Protein AF-A0A2W6ZYT1-F1 (afdb_monomer)

Secondary structure (DSSP, 8-state):
-HHHHHHTTT--HHHHHHHHHHHHHHH---TTTTSHHHHHHHHHHHHHHHHHHH--TT---EEEEEEEEEEEE--BPPSSPPPPEEEEEEE-TTS-B-SPPEEEE--S-HHHHHHHHHHHTT--PPP-SS-EEEEEEEEEEEE--SS--B-S-TT-

Structure (mmCIF, N/CA/C/O backbone):
data_AF-A0A2W6ZYT1-F1
#
_entry.id   AF-A0A2W6ZYT1-F1
#
loop_
_atom_site.group_PDB
_atom_site.id
_atom_site.type_symbol
_atom_site.label_atom_id
_atom_site.label_alt_id
_atom_site.label_comp_id
_atom_site.label_asym_id
_atom_site.label_entity_id
_atom_site.label_seq_id
_atom_site.pdbx_PDB_ins_code
_atom_site.Cartn_x
_atom_site.Cartn_y
_atom_site.Cartn_z
_atom_site.occupancy
_atom_site.B_iso_or_equiv
_atom_site.auth_seq_id
_atom_site.auth_comp_id
_atom_site.auth_asym_id
_atom_site.auth_atom_id
_atom_site.pdbx_PDB_model_num
ATOM 1 N N . GLN A 1 1 ? 18.618 -6.394 -23.104 1.00 55.72 1 GLN A N 1
ATOM 2 C CA . GLN A 1 1 ? 18.209 -7.722 -23.632 1.00 55.72 1 GLN A CA 1
ATOM 3 C C . GLN A 1 1 ? 16.759 -7.769 -24.145 1.00 55.72 1 GLN A C 1
ATOM 5 O O . GLN A 1 1 ? 16.512 -8.525 -25.078 1.00 55.72 1 GLN A O 1
ATOM 10 N N . LEU A 1 2 ? 15.813 -6.951 -23.648 1.00 53.75 2 LEU A N 1
ATOM 11 C CA . LEU A 1 2 ? 14.445 -6.881 -24.203 1.00 53.75 2 LEU A CA 1
ATOM 12 C C . LEU A 1 2 ? 14.402 -6.287 -25.627 1.00 53.75 2 LEU A C 1
ATOM 14 O O . LEU A 1 2 ? 13.806 -6.873 -26.525 1.00 53.75 2 LEU A O 1
ATOM 18 N N . LEU A 1 3 ? 15.104 -5.170 -25.856 1.00 53.19 3 LEU A N 1
ATOM 19 C CA . LEU A 1 3 ? 15.175 -4.510 -27.170 1.00 53.19 3 LEU A CA 1
ATOM 20 C C . LEU A 1 3 ? 15.801 -5.404 -28.255 1.00 53.19 3 LEU A C 1
ATOM 22 O O . LEU A 1 3 ? 15.329 -5.415 -29.385 1.00 53.19 3 LEU A O 1
ATOM 26 N N . ALA A 1 4 ? 16.800 -6.220 -27.899 1.00 55.16 4 ALA A N 1
ATOM 27 C CA . ALA A 1 4 ? 17.406 -7.193 -28.812 1.00 55.16 4 ALA A CA 1
ATOM 28 C C . ALA A 1 4 ? 16.440 -8.337 -29.181 1.00 55.16 4 ALA A C 1
ATOM 30 O O . ALA A 1 4 ? 16.398 -8.761 -30.332 1.00 55.16 4 ALA A O 1
ATOM 31 N N . TYR A 1 5 ? 15.625 -8.804 -28.227 1.00 54.78 5 TYR A N 1
ATOM 32 C CA . TYR A 1 5 ? 14.569 -9.785 -28.494 1.00 54.78 5 TYR A CA 1
ATOM 33 C C . TYR A 1 5 ? 13.474 -9.202 -29.398 1.00 54.78 5 TYR A C 1
ATOM 35 O O . TYR A 1 5 ? 13.017 -9.868 -30.316 1.00 54.78 5 TYR A O 1
ATOM 43 N N . VAL A 1 6 ? 13.098 -7.939 -29.188 1.00 57.75 6 VAL A N 1
ATOM 44 C CA . VAL A 1 6 ? 12.089 -7.236 -29.993 1.00 57.75 6 VAL A CA 1
ATOM 45 C C . VAL A 1 6 ? 12.579 -6.937 -31.418 1.00 57.75 6 VAL A C 1
ATOM 47 O O . VAL A 1 6 ? 11.802 -7.071 -32.365 1.00 57.75 6 VAL A O 1
ATOM 50 N N . ALA A 1 7 ? 13.865 -6.611 -31.593 1.00 55.31 7 ALA A N 1
ATOM 51 C CA . ALA A 1 7 ? 14.482 -6.401 -32.905 1.00 55.31 7 ALA A CA 1
ATOM 52 C C . ALA A 1 7 ? 14.404 -7.651 -33.803 1.00 55.31 7 ALA A C 1
ATOM 54 O O . ALA A 1 7 ? 14.227 -7.530 -35.012 1.00 55.31 7 ALA A O 1
ATOM 55 N N . ALA A 1 8 ? 14.443 -8.853 -33.217 1.00 57.25 8 ALA A N 1
ATOM 56 C CA . ALA A 1 8 ? 14.300 -10.109 -33.954 1.00 57.25 8 ALA A CA 1
ATOM 57 C C . ALA A 1 8 ? 12.875 -10.360 -34.498 1.00 57.25 8 ALA A C 1
ATOM 59 O O . ALA A 1 8 ? 12.691 -11.231 -35.344 1.00 57.25 8 ALA A O 1
ATOM 60 N N . ILE A 1 9 ? 11.865 -9.606 -34.040 1.00 63.28 9 ILE A N 1
ATOM 61 C CA . ILE A 1 9 ? 10.442 -9.809 -34.383 1.00 63.28 9 ILE A CA 1
ATOM 62 C C . ILE A 1 9 ? 9.975 -8.812 -35.468 1.00 63.28 9 ILE A C 1
ATOM 64 O O . ILE A 1 9 ? 8.811 -8.829 -35.860 1.00 63.28 9 ILE A O 1
ATOM 68 N N . ASN A 1 10 ? 10.858 -7.946 -35.995 1.00 68.00 10 ASN A N 1
ATOM 69 C CA . ASN A 1 10 ? 10.509 -6.927 -37.004 1.00 68.00 10 ASN A CA 1
ATOM 70 C C . ASN A 1 10 ? 9.274 -6.084 -36.605 1.00 68.00 10 ASN A C 1
ATOM 72 O O . ASN A 1 10 ? 8.419 -5.734 -37.424 1.00 68.00 10 ASN A O 1
ATOM 76 N N . LEU A 1 11 ? 9.143 -5.773 -35.313 1.00 71.00 11 LEU A N 1
ATOM 77 C CA . LEU A 1 11 ? 8.049 -4.943 -34.822 1.00 71.00 11 LEU A CA 1
ATOM 78 C C . LEU A 1 11 ? 8.284 -3.475 -35.218 1.00 71.00 11 LEU A C 1
ATOM 80 O O . LEU A 1 11 ? 9.402 -2.983 -35.080 1.00 71.00 11 LEU A O 1
ATOM 84 N N . PRO A 1 12 ? 7.246 -2.739 -35.668 1.00 81.81 12 PRO A N 1
ATOM 85 C CA . PRO A 1 12 ? 7.372 -1.306 -35.920 1.00 81.81 12 PRO A CA 1
ATOM 86 C C . PRO A 1 12 ? 7.852 -0.573 -34.665 1.00 81.81 12 PRO A C 1
ATOM 88 O O . PRO A 1 12 ? 7.290 -0.802 -33.592 1.00 81.81 12 PRO A O 1
ATOM 91 N N . GLN A 1 13 ? 8.810 0.347 -34.804 1.00 76.81 13 GLN A N 1
ATOM 92 C CA . GLN A 1 13 ? 9.428 1.061 -33.676 1.00 76.81 13 GLN A CA 1
ATOM 93 C C . GLN A 1 13 ? 8.389 1.699 -32.735 1.00 76.81 13 GLN A C 1
ATOM 95 O O . GLN A 1 13 ? 8.417 1.470 -31.534 1.00 76.81 13 GLN A O 1
ATOM 100 N N . ALA A 1 14 ? 7.349 2.334 -33.283 1.00 80.12 14 ALA A N 1
ATOM 101 C CA . ALA A 1 14 ? 6.260 2.926 -32.497 1.00 80.12 14 ALA A CA 1
ATOM 102 C C . ALA A 1 14 ? 5.448 1.923 -31.640 1.00 80.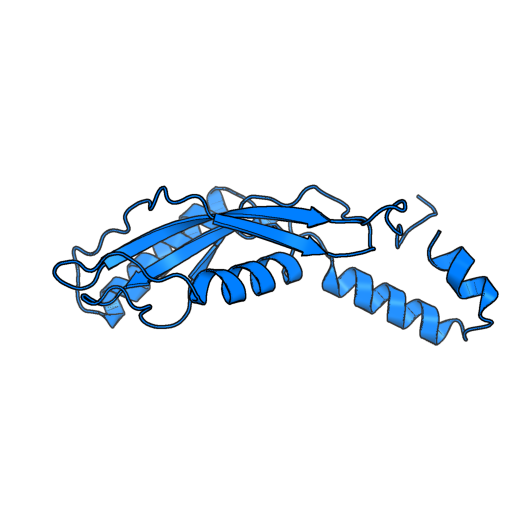12 14 ALA A C 1
ATOM 104 O O . ALA A 1 14 ? 4.703 2.318 -30.741 1.00 80.12 14 ALA A O 1
ATOM 105 N N . ARG A 1 15 ? 5.499 0.615 -31.933 1.00 79.62 15 ARG A N 1
ATOM 106 C CA . ARG A 1 15 ? 4.934 -0.426 -31.053 1.00 79.62 15 ARG A CA 1
ATOM 107 C C . ARG A 1 15 ? 5.907 -0.815 -29.947 1.00 79.62 15 ARG A C 1
ATOM 109 O O . ARG A 1 15 ? 5.454 -1.094 -28.842 1.00 79.62 15 ARG A O 1
ATOM 116 N N . VAL A 1 16 ? 7.203 -0.809 -30.240 1.00 77.12 16 VAL A N 1
ATOM 117 C CA . VAL A 1 16 ? 8.266 -1.048 -29.260 1.00 77.12 16 VAL A CA 1
ATOM 118 C C . VAL A 1 16 ? 8.273 0.057 -28.211 1.00 77.12 16 VAL A C 1
ATOM 120 O O . VAL A 1 16 ? 8.217 -0.242 -27.022 1.00 77.12 16 VAL A O 1
ATOM 123 N N . ASP A 1 17 ? 8.223 1.315 -28.646 1.00 77.12 17 ASP A N 1
ATOM 124 C CA . ASP A 1 17 ? 8.265 2.478 -27.756 1.00 77.12 17 ASP A CA 1
ATOM 125 C C . ASP A 1 17 ? 7.053 2.506 -26.815 1.00 77.12 17 ASP A C 1
ATOM 127 O O . ASP A 1 17 ? 7.206 2.638 -25.604 1.00 77.12 17 ASP A O 1
ATOM 131 N N . ARG A 1 18 ? 5.845 2.254 -27.342 1.00 80.81 18 ARG A N 1
ATOM 132 C CA . ARG A 1 18 ? 4.626 2.144 -26.518 1.00 80.81 18 ARG A CA 1
ATOM 133 C C . ARG A 1 18 ? 4.690 0.998 -25.510 1.00 80.81 18 ARG A C 1
ATOM 135 O O . ARG A 1 18 ? 4.171 1.122 -24.402 1.00 80.81 18 ARG A O 1
ATOM 142 N N . ALA A 1 19 ? 5.293 -0.131 -25.882 1.00 78.44 19 ALA A N 1
ATOM 143 C CA . ALA A 1 19 ? 5.476 -1.245 -24.959 1.00 78.44 19 ALA A CA 1
ATOM 144 C C . ALA A 1 19 ? 6.474 -0.886 -23.847 1.00 78.44 19 ALA A C 1
ATOM 146 O O . ALA A 1 19 ? 6.210 -1.181 -22.683 1.00 78.44 19 ALA A O 1
ATOM 147 N N . ALA A 1 20 ? 7.578 -0.215 -24.186 1.00 76.31 20 ALA A N 1
ATOM 14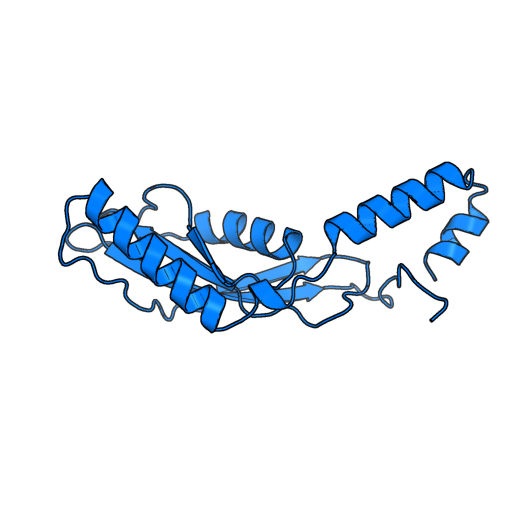8 C CA . ALA A 1 20 ? 8.560 0.261 -23.217 1.00 76.31 20 ALA A CA 1
ATOM 149 C C . ALA A 1 20 ? 7.950 1.283 -22.244 1.00 76.31 20 ALA A C 1
ATOM 151 O O . ALA A 1 20 ? 8.068 1.109 -21.034 1.00 76.31 20 ALA A O 1
ATOM 152 N N . GLU A 1 21 ? 7.211 2.272 -22.751 1.00 79.31 21 GLU A N 1
ATOM 153 C CA . GLU A 1 21 ? 6.492 3.259 -21.937 1.00 79.31 21 GLU A CA 1
ATOM 154 C C . GLU A 1 21 ? 5.474 2.584 -21.006 1.00 79.31 21 GLU A C 1
ATOM 156 O O . GLU A 1 21 ? 5.425 2.863 -19.809 1.00 79.31 21 GLU A O 1
ATOM 161 N N . SER A 1 22 ? 4.694 1.625 -21.517 1.00 82.25 22 SER A N 1
ATOM 162 C CA . SER A 1 22 ? 3.748 0.874 -20.687 1.00 82.25 22 SER A CA 1
ATOM 163 C C . SER A 1 22 ? 4.442 0.074 -19.583 1.00 82.25 22 SER A C 1
ATOM 165 O O . SER A 1 22 ? 3.866 -0.081 -18.504 1.00 82.25 22 SER A O 1
ATOM 167 N N . ILE A 1 23 ? 5.636 -0.464 -19.839 1.00 82.69 23 ILE A N 1
ATOM 168 C CA . ILE A 1 23 ? 6.432 -1.183 -18.840 1.00 82.69 23 ILE A CA 1
ATOM 169 C C . ILE A 1 23 ? 6.966 -0.202 -17.795 1.00 82.69 23 ILE A C 1
ATOM 171 O O . ILE A 1 23 ? 6.798 -0.454 -16.604 1.00 82.69 23 ILE A O 1
ATOM 175 N N . GLN A 1 24 ? 7.530 0.930 -18.217 1.00 79.38 24 GLN A N 1
ATOM 176 C CA . GLN A 1 24 ? 8.042 1.967 -17.318 1.00 79.38 24 GLN A CA 1
ATOM 177 C C . GLN A 1 24 ? 6.936 2.533 -16.422 1.00 79.38 24 GLN A C 1
ATOM 179 O O . GLN A 1 24 ? 7.101 2.588 -15.210 1.00 79.38 24 GLN A O 1
ATOM 184 N N . ASN A 1 25 ? 5.764 2.842 -16.976 1.00 82.31 25 ASN A N 1
ATOM 185 C CA . ASN A 1 25 ? 4.620 3.312 -16.192 1.00 82.31 25 ASN A CA 1
ATOM 186 C C . ASN A 1 25 ? 4.117 2.256 -15.197 1.00 82.31 25 ASN A C 1
ATOM 188 O O . ASN A 1 25 ? 3.602 2.585 -14.130 1.00 82.31 25 ASN A O 1
ATOM 192 N N . ARG A 1 26 ? 4.255 0.970 -15.535 1.00 85.50 26 ARG A N 1
ATOM 193 C CA . ARG A 1 26 ? 3.807 -0.136 -14.685 1.00 85.50 26 ARG A CA 1
ATOM 194 C C . ARG A 1 26 ? 4.790 -0.449 -13.553 1.00 85.50 26 ARG A C 1
ATOM 196 O O . ARG A 1 26 ? 4.335 -0.809 -12.470 1.00 85.50 26 ARG A O 1
ATOM 203 N N . PHE A 1 27 ? 6.090 -0.337 -13.811 1.00 87.94 27 PHE A N 1
ATOM 204 C CA . PHE A 1 27 ? 7.177 -0.696 -12.893 1.00 87.94 27 PHE A CA 1
ATOM 205 C C . PHE A 1 27 ? 8.009 0.516 -12.451 1.00 87.94 27 PHE A C 1
ATOM 207 O O . PHE A 1 27 ? 9.145 0.357 -12.024 1.00 87.94 27 PHE A O 1
ATOM 214 N N . GLY A 1 28 ? 7.457 1.724 -12.545 1.00 90.50 28 GLY A N 1
ATOM 215 C CA . GLY A 1 28 ? 8.104 2.934 -12.050 1.00 90.50 28 GLY A CA 1
ATOM 216 C C . GLY A 1 28 ? 8.198 2.909 -10.528 1.00 90.50 28 GLY A C 1
ATOM 217 O O . GLY A 1 28 ? 7.183 2.721 -9.852 1.00 90.50 28 GLY A O 1
ATOM 218 N N . PHE A 1 29 ? 9.409 3.093 -10.005 1.00 93.75 29 PHE A N 1
ATOM 219 C CA . PHE A 1 29 ? 9.659 3.136 -8.570 1.00 93.75 29 PHE A CA 1
ATOM 220 C C . PHE A 1 29 ? 9.335 4.516 -7.988 1.00 93.75 29 PHE A C 1
ATOM 222 O O . PHE A 1 29 ? 9.764 5.545 -8.513 1.00 93.75 29 PHE A O 1
ATOM 229 N N . ASN A 1 30 ? 8.608 4.542 -6.873 1.00 95.12 30 ASN A N 1
ATOM 230 C CA . ASN A 1 30 ? 8.334 5.751 -6.103 1.00 95.12 30 ASN A CA 1
ATOM 231 C C . ASN A 1 30 ? 9.056 5.714 -4.749 1.00 95.12 30 ASN A C 1
ATOM 233 O O . ASN A 1 30 ? 8.528 5.207 -3.757 1.00 95.12 30 ASN A O 1
ATOM 237 N N . ALA A 1 31 ? 10.237 6.332 -4.697 1.00 95.50 31 ALA A N 1
ATOM 238 C CA . ALA A 1 31 ? 11.056 6.404 -3.488 1.00 95.50 31 ALA A CA 1
ATOM 239 C C . ALA A 1 31 ? 10.395 7.184 -2.334 1.00 95.50 31 ALA A C 1
ATOM 241 O O . ALA A 1 31 ? 10.638 6.886 -1.168 1.00 95.50 31 ALA A O 1
ATOM 242 N N . ALA A 1 32 ? 9.536 8.167 -2.622 1.00 95.50 32 ALA A N 1
ATOM 243 C CA . ALA A 1 32 ? 8.846 8.908 -1.566 1.00 95.50 32 ALA A CA 1
ATOM 244 C C . ALA A 1 32 ? 7.834 8.012 -0.833 1.00 95.50 32 ALA A C 1
ATOM 246 O O . ALA A 1 32 ? 7.696 8.095 0.386 1.00 95.50 32 ALA A O 1
ATOM 247 N N . ALA A 1 33 ? 7.180 7.100 -1.558 1.00 95.00 33 ALA A N 1
ATOM 248 C CA . ALA A 1 33 ? 6.134 6.238 -1.014 1.00 95.00 33 ALA A CA 1
ATOM 249 C C . ALA A 1 33 ? 6.651 5.105 -0.105 1.00 95.00 33 ALA A C 1
ATOM 251 O O . ALA A 1 33 ? 5.866 4.535 0.658 1.00 95.00 33 ALA A O 1
ATOM 252 N N . VAL A 1 34 ? 7.956 4.803 -0.150 1.00 95.94 34 VAL A N 1
ATOM 253 C CA . VAL A 1 34 ? 8.593 3.792 0.713 1.00 95.94 34 VAL A CA 1
ATOM 254 C C . VAL A 1 34 ? 9.091 4.365 2.041 1.00 95.94 34 VAL A C 1
ATOM 256 O O . VAL A 1 34 ? 9.684 3.634 2.831 1.00 95.94 34 VAL A O 1
ATOM 259 N N . THR A 1 35 ? 8.911 5.654 2.324 1.00 96.56 35 THR A N 1
ATOM 260 C CA . THR A 1 35 ? 9.505 6.280 3.517 1.00 96.56 35 THR A CA 1
ATOM 261 C C . THR A 1 35 ? 8.705 6.024 4.796 1.00 96.56 35 THR A C 1
ATOM 263 O O . THR A 1 35 ? 7.494 5.782 4.776 1.00 96.56 35 THR A O 1
ATOM 266 N N . ARG A 1 36 ? 9.385 6.117 5.948 1.00 96.06 36 ARG A N 1
ATOM 267 C CA . ARG A 1 36 ? 8.725 6.065 7.261 1.00 96.06 36 ARG A CA 1
ATOM 268 C C . ARG A 1 36 ? 7.825 7.280 7.499 1.00 96.06 36 ARG A C 1
ATOM 270 O O . ARG A 1 36 ? 6.791 7.144 8.147 1.00 96.06 36 ARG A O 1
ATOM 277 N N . ASP A 1 37 ? 8.187 8.433 6.947 1.00 97.38 37 ASP A N 1
ATOM 278 C CA . ASP A 1 37 ? 7.394 9.656 7.066 1.00 97.38 37 ASP A CA 1
ATOM 279 C C . ASP A 1 37 ? 6.060 9.526 6.332 1.00 97.38 37 ASP A C 1
ATOM 281 O O . ASP A 1 37 ? 5.018 9.839 6.907 1.00 97.38 37 ASP A O 1
ATOM 285 N N . THR A 1 38 ? 6.061 8.965 5.116 1.00 96.56 38 THR A N 1
ATOM 286 C CA . THR A 1 38 ? 4.822 8.642 4.394 1.00 96.56 38 THR A CA 1
ATOM 287 C C . THR A 1 38 ? 3.958 7.656 5.170 1.00 96.56 38 THR A C 1
ATOM 289 O O . THR A 1 38 ? 2.759 7.890 5.308 1.00 96.56 38 THR A O 1
ATOM 292 N N . PHE A 1 39 ? 4.553 6.604 5.740 1.00 97.50 39 PHE A N 1
ATOM 293 C CA . PHE A 1 39 ? 3.821 5.674 6.601 1.00 97.50 39 PHE A CA 1
ATOM 294 C C . PHE A 1 39 ? 3.141 6.383 7.780 1.00 97.50 39 PHE A C 1
ATOM 296 O O . PHE A 1 39 ? 1.940 6.220 7.985 1.00 97.50 39 PHE A O 1
ATOM 303 N N . ASN A 1 40 ? 3.888 7.196 8.531 1.00 97.25 40 ASN A N 1
ATOM 304 C CA . ASN A 1 40 ? 3.361 7.906 9.696 1.00 97.25 40 ASN A CA 1
ATOM 305 C C . ASN A 1 40 ? 2.237 8.879 9.298 1.00 97.25 40 ASN A C 1
ATOM 307 O O . ASN A 1 40 ? 1.198 8.926 9.958 1.00 97.25 40 ASN A O 1
ATOM 311 N N . ALA A 1 41 ? 2.421 9.634 8.210 1.00 97.62 41 ALA A N 1
ATOM 312 C CA . ALA A 1 41 ? 1.420 10.567 7.700 1.00 97.62 41 ALA A CA 1
ATOM 313 C C . ALA A 1 41 ? 0.129 9.842 7.285 1.00 97.62 41 ALA A C 1
ATOM 315 O O . ALA A 1 41 ? -0.961 10.215 7.724 1.00 97.62 41 ALA A O 1
ATOM 316 N N . ASN A 1 42 ? 0.256 8.763 6.509 1.00 97.94 42 ASN A N 1
ATOM 317 C CA . ASN A 1 42 ? -0.882 7.977 6.041 1.00 97.94 42 ASN A CA 1
ATOM 318 C C . ASN A 1 42 ? -1.600 7.270 7.193 1.00 97.94 42 ASN A C 1
ATOM 320 O O . ASN A 1 42 ? -2.828 7.266 7.229 1.00 97.94 42 ASN A O 1
ATOM 324 N N . GLN A 1 43 ? -0.865 6.714 8.162 1.00 96.94 43 GLN A N 1
ATOM 325 C CA . GLN A 1 43 ? -1.465 6.084 9.338 1.00 96.94 43 GLN A CA 1
ATOM 326 C C . GLN A 1 43 ? -2.257 7.100 10.166 1.00 96.94 43 GLN A C 1
ATOM 328 O O . GLN A 1 43 ? -3.389 6.814 10.551 1.00 96.94 43 GLN A O 1
ATOM 333 N N . ASN A 1 44 ? -1.701 8.288 10.417 1.00 96.19 44 ASN A N 1
ATOM 334 C CA . ASN A 1 44 ? -2.396 9.332 11.170 1.00 96.19 44 ASN A CA 1
ATOM 335 C C . ASN A 1 44 ? -3.686 9.769 10.466 1.00 96.19 44 ASN A C 1
ATOM 337 O O . ASN A 1 44 ? -4.731 9.888 11.109 1.00 96.19 44 ASN A O 1
ATOM 341 N N . GLN A 1 45 ? -3.625 9.954 9.145 1.00 96.75 45 GLN A N 1
ATOM 342 C CA . GLN A 1 45 ? -4.797 10.292 8.345 1.00 96.75 45 GLN A CA 1
ATOM 343 C C . GLN A 1 45 ? -5.849 9.177 8.387 1.00 96.75 45 GLN A C 1
ATOM 345 O O . GLN A 1 45 ? -7.018 9.447 8.653 1.00 96.75 45 GLN A O 1
ATOM 350 N N . TRP A 1 46 ? -5.436 7.926 8.182 1.00 96.50 46 TRP A N 1
ATOM 351 C CA . TRP A 1 46 ? -6.319 6.762 8.213 1.00 96.50 46 TRP A CA 1
ATOM 352 C C . TRP A 1 46 ? -7.020 6.609 9.567 1.00 96.50 46 TRP A C 1
ATOM 354 O O . TRP A 1 46 ? -8.240 6.479 9.611 1.00 96.50 46 TRP A O 1
ATOM 364 N N . VAL A 1 47 ? -6.286 6.709 10.680 1.00 94.94 47 VAL A N 1
ATOM 365 C CA . VAL A 1 47 ? -6.865 6.639 12.033 1.00 94.94 47 VAL A CA 1
ATOM 366 C C . VAL A 1 47 ? -7.863 7.769 12.276 1.00 94.94 47 VAL A C 1
ATOM 368 O O . VAL A 1 47 ? -8.928 7.531 12.844 1.00 94.94 47 VAL A O 1
ATOM 371 N N . SER A 1 48 ? -7.547 8.989 11.835 1.00 94.00 48 SER A N 1
ATOM 372 C CA . SER A 1 48 ? -8.462 10.131 11.940 1.00 94.00 48 SER A CA 1
ATOM 373 C C . SER A 1 48 ? -9.778 9.864 11.202 1.00 94.00 48 SER A C 1
ATOM 375 O O . SER A 1 48 ? -10.851 10.004 11.791 1.00 94.00 48 SER A O 1
ATOM 377 N N . THR A 1 49 ? -9.704 9.390 9.953 1.00 93.19 49 THR A N 1
ATOM 378 C CA . THR A 1 49 ? -10.877 9.014 9.151 1.00 93.19 49 THR A CA 1
ATOM 379 C C . THR A 1 49 ? -11.683 7.898 9.818 1.00 93.19 49 THR A C 1
ATOM 381 O O . THR A 1 49 ? -12.894 8.031 9.977 1.00 93.19 49 THR A O 1
ATOM 384 N N . LEU A 1 50 ? -11.028 6.841 10.310 1.00 91.56 50 LEU A N 1
ATOM 385 C CA . LEU A 1 50 ? -11.718 5.736 10.981 1.00 91.56 50 LEU A CA 1
ATOM 386 C C . LEU A 1 50 ? -12.514 6.177 12.205 1.00 91.56 50 LEU A C 1
ATOM 388 O O . LEU A 1 50 ? -13.631 5.704 12.417 1.00 91.56 50 LEU A O 1
ATOM 392 N N . ARG A 1 51 ? -11.959 7.077 13.020 1.00 92.00 51 ARG A N 1
ATOM 393 C CA . ARG A 1 51 ? -12.648 7.594 14.210 1.00 92.00 51 ARG A CA 1
ATOM 394 C C . ARG A 1 51 ? -13.885 8.401 13.828 1.00 92.00 51 ARG A C 1
ATOM 396 O O . ARG A 1 51 ? -14.915 8.262 14.482 1.00 92.00 51 ARG A O 1
ATOM 403 N N . GLN A 1 52 ? -13.800 9.191 12.758 1.00 90.38 52 GLN A N 1
ATOM 404 C CA . GLN A 1 52 ? -14.929 9.968 12.241 1.00 90.38 52 GLN A CA 1
ATOM 405 C C . GLN A 1 52 ? -16.035 9.067 11.675 1.00 90.38 52 GLN A C 1
ATOM 407 O O . GLN A 1 52 ? -17.209 9.308 11.937 1.00 90.38 52 GLN A O 1
ATOM 412 N N . GLU A 1 53 ? -15.674 8.010 10.946 1.00 87.62 53 GLU A N 1
ATOM 413 C CA . GLU A 1 53 ? -16.639 7.120 10.285 1.00 87.62 53 GLU A CA 1
ATOM 414 C C . GLU A 1 53 ? -17.284 6.098 11.227 1.00 87.62 53 GLU A C 1
ATOM 416 O O . GLU A 1 53 ? -18.443 5.725 11.046 1.00 87.62 53 GLU A O 1
ATOM 421 N N . THR A 1 54 ? -16.547 5.611 12.227 1.00 83.75 54 THR A N 1
ATOM 422 C CA . THR A 1 54 ? -17.043 4.572 13.147 1.00 83.75 54 THR A CA 1
ATOM 423 C C . THR A 1 54 ? -17.596 5.131 14.456 1.00 83.75 54 THR A C 1
ATOM 425 O O . THR A 1 54 ? -18.300 4.413 15.163 1.00 83.75 54 THR A O 1
ATOM 428 N N . GLY A 1 55 ? -17.266 6.380 14.807 1.00 85.19 55 GLY A N 1
ATOM 429 C CA . GLY A 1 55 ? -17.588 6.972 16.108 1.00 85.19 55 GLY A CA 1
ATOM 430 C C . GLY A 1 55 ? -16.783 6.392 17.279 1.00 85.19 55 GLY A C 1
ATOM 431 O O . GLY A 1 55 ? -17.032 6.744 18.430 1.00 85.19 55 GLY A O 1
ATOM 432 N N . LEU A 1 56 ? -15.810 5.513 17.013 1.00 84.31 56 LEU A N 1
ATOM 433 C CA . LEU A 1 56 ? -14.957 4.892 18.026 1.00 84.31 56 LEU A CA 1
ATOM 434 C C . LEU A 1 56 ? -13.756 5.795 18.325 1.00 84.31 56 LEU A C 1
ATOM 436 O O . LEU A 1 56 ? -12.670 5.594 17.784 1.00 84.31 56 LEU A O 1
ATOM 440 N N . ALA A 1 57 ? -13.949 6.803 19.179 1.00 83.00 57 ALA A N 1
ATOM 441 C CA . ALA A 1 57 ? -12.921 7.799 19.506 1.00 83.00 57 ALA A CA 1
ATOM 442 C C . ALA A 1 57 ? -11.605 7.182 20.027 1.00 83.00 57 ALA A C 1
ATOM 444 O O . ALA A 1 57 ? -10.524 7.665 19.687 1.00 83.00 57 ALA A O 1
ATOM 445 N N . ASP A 1 58 ? -11.703 6.077 20.769 1.00 83.38 58 ASP A N 1
ATOM 446 C CA . ASP A 1 58 ? -10.563 5.387 21.383 1.00 83.38 58 ASP A CA 1
ATOM 447 C C . ASP A 1 58 ? -9.958 4.288 20.498 1.00 83.38 58 ASP A C 1
ATOM 449 O O . ASP A 1 58 ? -9.059 3.562 20.927 1.00 83.38 58 ASP A O 1
ATOM 453 N N . LEU A 1 59 ? -10.416 4.145 19.246 1.00 82.25 59 LEU A N 1
ATOM 454 C CA . LEU A 1 59 ? -9.848 3.160 18.331 1.00 82.25 59 LEU A CA 1
ATOM 455 C C . LEU A 1 59 ? -8.372 3.498 18.079 1.00 82.25 59 LEU A C 1
ATOM 457 O O . LEU A 1 59 ? -8.028 4.568 17.558 1.00 82.25 59 LEU A O 1
ATOM 461 N N . SER A 1 60 ? -7.501 2.572 18.466 1.00 87.69 60 SER A N 1
ATOM 462 C CA . SER A 1 60 ? -6.062 2.628 18.237 1.00 87.69 60 SER A CA 1
ATOM 463 C C . SER A 1 60 ? -5.647 1.367 17.488 1.00 87.69 60 SER A C 1
ATOM 465 O O . SER A 1 60 ? -5.900 0.272 17.992 1.00 87.69 60 SER A O 1
ATOM 467 N N . PRO A 1 61 ? -5.020 1.483 16.306 1.00 92.62 61 PRO A N 1
ATOM 468 C CA . PRO A 1 61 ? -4.560 0.313 15.580 1.00 92.62 61 PRO A CA 1
ATOM 469 C C . PRO A 1 61 ? -3.494 -0.451 16.358 1.00 92.62 61 PRO A C 1
ATOM 471 O O . PRO A 1 61 ? -2.544 0.136 16.878 1.00 92.62 61 PRO A O 1
ATOM 474 N N . GLU A 1 62 ? -3.628 -1.768 16.385 1.00 94.38 62 GLU A N 1
ATOM 475 C CA . GLU A 1 62 ? -2.624 -2.669 16.940 1.00 94.38 62 GLU A CA 1
ATOM 476 C C . GLU A 1 62 ? -1.714 -3.194 15.830 1.00 94.38 62 GLU A C 1
ATOM 478 O O . GLU A 1 62 ? -2.149 -3.412 14.700 1.00 94.38 62 GLU A O 1
ATOM 483 N N . ILE A 1 63 ? -0.443 -3.444 16.139 1.00 93.50 63 ILE A N 1
ATOM 484 C CA . ILE A 1 63 ? 0.439 -4.132 15.192 1.00 93.50 63 ILE A CA 1
ATOM 485 C C . ILE A 1 63 ? 0.074 -5.612 15.208 1.00 93.50 63 ILE A C 1
ATOM 487 O O . ILE A 1 63 ? 0.270 -6.293 16.217 1.00 93.50 63 ILE A O 1
ATOM 491 N N . ASN A 1 64 ? -0.417 -6.118 14.082 1.00 91.25 64 ASN A N 1
ATOM 492 C CA . ASN A 1 64 ? -0.592 -7.546 13.899 1.00 91.25 64 ASN A CA 1
ATOM 493 C C . ASN A 1 64 ? 0.731 -8.137 13.394 1.00 91.25 64 ASN A C 1
ATOM 495 O O . ASN A 1 64 ? 1.247 -7.738 12.355 1.00 91.25 64 ASN A O 1
ATOM 499 N N . ARG A 1 65 ? 1.286 -9.068 14.175 1.00 88.81 65 ARG A N 1
ATOM 500 C CA . ARG A 1 65 ? 2.592 -9.695 13.927 1.00 88.81 65 ARG A CA 1
ATOM 501 C C . ARG A 1 65 ? 2.507 -10.973 13.095 1.00 88.81 65 ARG A C 1
ATOM 503 O O . ARG A 1 65 ? 3.493 -11.695 13.016 1.00 88.81 65 ARG A O 1
ATOM 510 N N . ALA A 1 66 ? 1.340 -11.291 12.540 1.00 87.69 66 ALA A N 1
ATOM 511 C CA . ALA A 1 66 ? 1.248 -12.356 11.558 1.00 87.69 66 ALA A CA 1
ATOM 512 C C . ALA A 1 66 ? 2.143 -12.014 10.361 1.00 87.69 66 ALA A C 1
ATOM 514 O O . ALA A 1 66 ? 2.134 -10.889 9.861 1.00 87.69 66 ALA A O 1
ATOM 515 N N . GLU A 1 67 ? 2.929 -12.994 9.934 1.00 86.56 67 GLU A N 1
ATOM 516 C CA . GLU A 1 67 ? 3.816 -12.851 8.790 1.00 86.56 67 GLU A CA 1
ATOM 517 C C . GLU A 1 67 ? 2.996 -12.991 7.510 1.00 86.56 67 GLU A C 1
ATOM 519 O O . GLU A 1 67 ? 2.406 -14.040 7.236 1.00 86.56 67 GLU A O 1
ATOM 524 N N . PHE A 1 68 ? 2.954 -11.921 6.721 1.00 92.56 68 PHE A N 1
ATOM 525 C CA . PHE A 1 68 ? 2.373 -11.943 5.389 1.00 92.56 68 PHE A CA 1
ATOM 526 C C . PHE A 1 68 ? 3.484 -11.770 4.378 1.00 92.56 68 PHE A C 1
ATOM 528 O O . PHE A 1 68 ? 4.254 -10.818 4.449 1.00 92.56 68 PHE A O 1
ATOM 535 N N . SER A 1 69 ? 3.535 -12.673 3.410 1.00 92.75 69 SER A N 1
ATOM 536 C 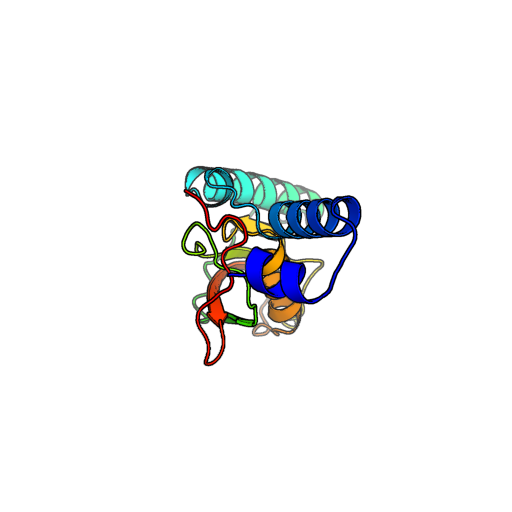CA . SER A 1 69 ? 4.443 -12.547 2.284 1.00 92.75 69 SER A CA 1
ATOM 537 C C . SER A 1 69 ? 3.699 -12.740 0.976 1.00 92.75 69 SER A C 1
ATOM 539 O O . SER A 1 69 ? 2.722 -13.488 0.890 1.00 92.75 69 SER A O 1
ATOM 541 N N . THR A 1 70 ? 4.160 -12.040 -0.054 1.00 91.06 70 THR A N 1
ATOM 542 C CA . THR A 1 70 ? 3.691 -12.224 -1.422 1.00 91.06 70 THR A CA 1
ATOM 543 C C . THR A 1 70 ? 4.872 -12.305 -2.377 1.00 91.06 70 THR A C 1
ATOM 545 O O . THR A 1 70 ? 5.889 -11.620 -2.224 1.00 91.06 70 THR A O 1
ATOM 548 N N . VAL A 1 71 ? 4.733 -13.170 -3.378 1.00 92.06 71 VAL A N 1
ATOM 549 C CA . VAL A 1 71 ? 5.713 -13.353 -4.448 1.00 92.06 71 VAL A CA 1
ATOM 550 C C . VAL A 1 71 ? 5.067 -12.908 -5.748 1.00 92.06 71 VAL A C 1
ATOM 552 O O . VAL A 1 71 ? 4.061 -13.482 -6.173 1.00 92.06 71 VAL A O 1
ATOM 555 N N . TYR A 1 72 ? 5.626 -11.883 -6.386 1.00 91.06 72 TYR A N 1
ATOM 556 C CA . TYR A 1 72 ? 5.147 -11.365 -7.665 1.00 91.06 72 TYR A CA 1
ATOM 557 C C . TYR A 1 72 ? 5.992 -11.947 -8.814 1.00 91.06 72 TYR A C 1
ATOM 559 O O . TYR A 1 72 ? 7.145 -11.541 -8.973 1.00 91.06 72 TYR A O 1
ATOM 567 N N . PRO A 1 73 ? 5.451 -12.865 -9.643 1.00 91.12 73 PRO A N 1
ATOM 568 C CA . PRO A 1 73 ? 6.181 -13.398 -10.787 1.00 91.12 73 PRO A CA 1
ATOM 569 C C . PRO A 1 73 ? 6.262 -12.344 -11.883 1.00 91.12 73 PRO A C 1
ATOM 571 O O . PRO A 1 73 ? 5.232 -11.853 -12.362 1.00 91.12 73 PRO A O 1
ATOM 574 N N . GLN A 1 74 ? 7.473 -11.985 -12.300 1.00 88.62 74 GLN A N 1
ATOM 575 C CA . GLN A 1 74 ? 7.652 -11.010 -13.367 1.00 88.62 74 GLN A CA 1
ATOM 576 C C . GLN A 1 74 ? 9.005 -11.102 -14.040 1.00 88.62 74 GLN A C 1
ATOM 578 O O . GLN A 1 74 ? 9.975 -11.571 -13.473 1.00 88.62 74 GLN A O 1
ATOM 583 N N . ARG A 1 75 ? 9.085 -10.630 -15.280 1.00 88.62 75 ARG A N 1
ATOM 584 C CA . ARG A 1 75 ? 10.308 -10.753 -16.071 1.00 88.62 75 ARG A CA 1
ATOM 585 C C . ARG A 1 75 ? 11.099 -9.461 -16.176 1.00 88.62 75 ARG A C 1
ATOM 587 O O . ARG A 1 75 ? 12.206 -9.549 -16.672 1.00 88.62 75 ARG A O 1
ATOM 594 N N . VAL A 1 76 ? 10.580 -8.302 -15.775 1.00 86.94 76 VAL A N 1
ATOM 595 C CA . VAL A 1 76 ? 11.246 -7.001 -15.965 1.00 86.94 76 VAL A CA 1
ATOM 596 C C . VAL A 1 76 ? 12.151 -6.713 -14.775 1.00 86.94 76 VAL A C 1
ATOM 598 O O . VAL A 1 76 ? 11.715 -6.868 -13.648 1.00 86.94 76 VAL A O 1
ATOM 601 N N . CYS A 1 77 ? 13.398 -6.296 -14.974 1.00 88.62 77 CYS A N 1
ATOM 602 C CA . CYS A 1 77 ? 14.234 -5.931 -13.826 1.00 88.62 77 CYS A CA 1
ATOM 603 C C . CYS A 1 77 ? 13.628 -4.732 -13.079 1.00 88.62 77 CYS A C 1
ATOM 605 O O . CYS A 1 77 ? 13.273 -3.733 -13.704 1.00 88.62 77 CYS A O 1
ATOM 607 N N . LEU A 1 78 ? 13.510 -4.835 -11.755 1.00 90.19 78 LEU A N 1
ATOM 608 C CA . LEU A 1 78 ? 13.228 -3.674 -10.915 1.00 90.19 78 LEU A CA 1
ATOM 609 C C . LEU A 1 78 ? 14.490 -2.815 -10.782 1.00 90.19 78 LEU A C 1
ATOM 611 O O . LEU A 1 78 ? 15.589 -3.363 -10.705 1.00 90.19 78 LEU A O 1
ATOM 615 N N . THR A 1 79 ? 14.333 -1.490 -10.766 1.00 89.56 79 THR A N 1
ATOM 616 C CA . THR A 1 79 ? 15.464 -0.560 -10.594 1.00 89.56 79 THR A CA 1
ATOM 617 C C . THR A 1 79 ? 15.987 -0.578 -9.164 1.00 89.56 79 THR A C 1
ATOM 619 O O . THR A 1 79 ? 17.191 -0.526 -8.941 1.00 89.56 79 THR A O 1
ATOM 622 N N . ASP A 1 80 ? 15.069 -0.723 -8.212 1.00 91.69 80 ASP A N 1
ATOM 623 C CA . ASP A 1 80 ? 15.317 -0.756 -6.776 1.00 91.69 80 ASP A CA 1
ATOM 624 C C . ASP A 1 80 ? 14.617 -1.955 -6.136 1.00 91.69 80 ASP A C 1
ATOM 626 O O . ASP A 1 80 ? 13.573 -2.419 -6.612 1.00 91.69 80 ASP A O 1
ATOM 630 N N . SER A 1 81 ? 15.160 -2.445 -5.024 1.00 90.81 81 SER A N 1
ATOM 631 C CA . SER A 1 81 ? 14.490 -3.472 -4.227 1.00 90.81 81 SER A CA 1
ATOM 632 C C . SER A 1 81 ? 13.148 -2.951 -3.695 1.00 90.81 81 SER A C 1
ATOM 634 O O . SER A 1 81 ? 13.100 -1.832 -3.178 1.00 90.81 81 SER A O 1
ATOM 636 N N . PRO A 1 82 ? 12.063 -3.744 -3.771 1.00 94.50 82 PRO A N 1
ATOM 637 C CA . PRO A 1 82 ? 10.799 -3.387 -3.141 1.00 94.50 82 PRO A CA 1
ATOM 638 C C . PRO A 1 82 ? 10.968 -3.147 -1.639 1.00 94.50 82 PRO A C 1
ATOM 640 O O . PRO A 1 82 ? 11.646 -3.911 -0.952 1.00 94.50 82 PRO A O 1
ATOM 643 N N . GLY A 1 83 ? 10.325 -2.099 -1.130 1.00 93.44 83 GLY A N 1
ATOM 644 C CA . GLY A 1 83 ? 10.156 -1.898 0.305 1.00 93.44 83 GLY A CA 1
ATOM 645 C C . GLY A 1 83 ? 9.078 -2.809 0.898 1.00 93.44 83 GLY A C 1
ATOM 646 O O . GLY A 1 83 ? 8.288 -3.426 0.180 1.00 93.44 83 GLY A O 1
ATOM 647 N N . GLU A 1 84 ? 9.012 -2.843 2.226 1.00 93.56 84 GLU A N 1
ATOM 648 C CA . GLU A 1 84 ? 7.885 -3.433 2.953 1.00 93.56 84 GLU A CA 1
ATOM 649 C C . GLU A 1 84 ? 6.590 -2.666 2.666 1.00 93.56 84 GLU A C 1
ATOM 651 O O . GLU A 1 84 ? 6.575 -1.430 2.627 1.00 93.56 84 GLU A O 1
ATOM 656 N N . ILE A 1 85 ? 5.485 -3.399 2.544 1.00 97.50 85 ILE A N 1
ATOM 657 C CA . ILE A 1 85 ? 4.154 -2.809 2.431 1.00 97.50 85 ILE A CA 1
ATOM 658 C C . ILE A 1 85 ? 3.527 -2.793 3.819 1.00 97.50 85 ILE A C 1
ATOM 660 O O . ILE A 1 85 ? 3.463 -3.821 4.490 1.00 97.50 85 ILE A O 1
ATOM 664 N N . ASN A 1 86 ? 3.000 -1.644 4.236 1.00 98.06 86 ASN A N 1
ATOM 665 C CA . ASN A 1 86 ? 2.179 -1.563 5.439 1.00 98.06 86 ASN A CA 1
ATOM 666 C C . ASN A 1 86 ? 0.738 -1.261 5.062 1.00 98.06 86 ASN A C 1
ATOM 668 O O . ASN A 1 86 ? 0.478 -0.320 4.307 1.00 98.06 86 ASN A O 1
ATOM 672 N N . VAL A 1 87 ? -0.194 -2.031 5.620 1.00 98.00 87 VAL A N 1
ATOM 673 C CA . VAL A 1 87 ? -1.624 -1.864 5.353 1.00 98.00 87 VAL A CA 1
ATOM 674 C C . VAL A 1 87 ? -2.415 -1.705 6.644 1.00 98.00 87 VAL A C 1
ATOM 676 O O . VAL A 1 87 ? -2.147 -2.369 7.646 1.00 98.00 87 VAL A O 1
ATOM 679 N N . GLY A 1 88 ? -3.388 -0.803 6.612 1.00 97.56 88 GLY A N 1
ATOM 680 C CA . GLY A 1 88 ? -4.385 -0.623 7.651 1.00 97.56 88 GLY A CA 1
ATOM 681 C C . GLY A 1 88 ? -5.574 -1.536 7.384 1.00 97.56 88 GLY A C 1
ATOM 682 O O . GLY A 1 88 ? -6.148 -1.509 6.295 1.00 97.56 88 GLY A O 1
ATOM 683 N N . ALA A 1 89 ? -5.950 -2.337 8.373 1.00 96.81 89 ALA A N 1
ATOM 684 C CA . ALA A 1 89 ? -7.109 -3.215 8.324 1.00 96.81 89 ALA A CA 1
ATOM 685 C C . ALA A 1 89 ? -8.130 -2.806 9.377 1.00 96.81 89 ALA A C 1
ATOM 687 O O . ALA A 1 89 ? -7.772 -2.538 10.522 1.00 96.81 89 ALA A O 1
ATOM 688 N N . VAL A 1 90 ? -9.404 -2.812 8.998 1.00 95.50 90 VAL A N 1
ATOM 689 C CA . VAL A 1 90 ? -10.527 -2.708 9.932 1.00 95.50 90 VAL A CA 1
ATOM 690 C C . VAL A 1 90 ? -11.258 -4.033 9.909 1.00 95.50 90 VAL A C 1
ATOM 692 O O . VAL A 1 90 ? -11.494 -4.598 8.842 1.00 95.50 90 VAL A O 1
ATOM 695 N N . VAL A 1 91 ? -11.592 -4.543 11.086 1.00 95.75 91 VAL A N 1
ATOM 696 C CA . VAL A 1 91 ? -12.047 -5.918 11.263 1.00 95.75 91 VAL A CA 1
ATOM 697 C C . VAL A 1 91 ? -13.319 -5.925 12.100 1.00 95.75 91 VAL A C 1
ATOM 699 O O . VAL A 1 91 ? -13.391 -5.280 13.147 1.00 95.75 91 VAL A O 1
ATOM 702 N N . ASN A 1 92 ? -14.338 -6.634 11.619 1.00 95.25 92 ASN A N 1
ATOM 703 C CA . ASN A 1 92 ? -15.583 -6.863 12.347 1.00 95.25 92 ASN A CA 1
ATOM 704 C C . ASN A 1 92 ? -15.371 -7.875 13.492 1.00 95.25 92 ASN A C 1
ATOM 706 O O . ASN A 1 92 ? -14.428 -8.664 13.437 1.00 95.25 92 ASN A O 1
ATOM 710 N N . PRO A 1 93 ? -16.275 -7.937 14.490 1.00 95.56 93 PRO A N 1
ATOM 711 C CA . PRO A 1 93 ? -16.149 -8.875 15.613 1.00 95.56 93 PRO A CA 1
ATOM 712 C C . PRO A 1 93 ? -15.992 -10.351 15.207 1.00 95.56 93 PRO A C 1
ATOM 714 O O . PRO A 1 93 ? -15.373 -11.136 15.918 1.00 95.56 93 PRO A O 1
ATOM 717 N N . ASP A 1 94 ? -16.524 -10.742 14.045 1.00 96.81 94 ASP A N 1
ATOM 718 C CA . ASP A 1 94 ? -16.445 -12.108 13.513 1.00 96.81 94 ASP A CA 1
ATOM 719 C C . ASP A 1 94 ? -15.108 -12.436 12.812 1.00 96.81 94 ASP A C 1
ATOM 721 O O . ASP A 1 94 ? -14.943 -13.538 12.273 1.00 96.81 94 ASP A O 1
ATOM 725 N N . GLY A 1 95 ? -14.172 -11.483 12.776 1.00 96.31 95 GLY A N 1
ATOM 726 C CA . GLY A 1 95 ? -12.870 -11.608 12.124 1.00 96.31 95 GLY A CA 1
ATOM 727 C C . GLY A 1 95 ? -12.876 -11.312 10.619 1.00 96.31 95 GLY A C 1
ATOM 728 O O . GLY A 1 95 ? -11.854 -11.512 9.959 1.00 96.31 95 GLY A O 1
ATOM 729 N N . SER A 1 96 ? -13.999 -10.863 10.046 1.00 97.00 96 SER A N 1
ATOM 730 C CA . SER A 1 96 ? -14.070 -10.443 8.640 1.00 97.00 96 SER A CA 1
ATOM 731 C C . SER A 1 96 ? -13.542 -9.022 8.427 1.00 97.00 96 SER A C 1
ATOM 733 O O . SER A 1 96 ? -13.587 -8.180 9.326 1.00 97.00 96 SER A O 1
ATOM 735 N N . TRP A 1 97 ? -13.072 -8.738 7.212 1.00 96.19 97 TRP A N 1
ATOM 736 C CA . TRP A 1 97 ? -12.718 -7.382 6.798 1.00 96.19 97 TRP A CA 1
ATOM 737 C C . TRP A 1 97 ? -13.935 -6.458 6.821 1.00 96.19 97 TRP A C 1
ATOM 739 O O . TRP A 1 97 ? -15.028 -6.815 6.375 1.00 96.19 97 TRP A O 1
ATOM 749 N N . ARG A 1 98 ? -13.719 -5.230 7.281 1.00 93.75 98 ARG A N 1
ATOM 750 C CA . ARG A 1 98 ? -14.662 -4.125 7.166 1.00 93.75 98 ARG A CA 1
ATOM 751 C C . ARG A 1 98 ? -14.132 -3.137 6.132 1.00 93.75 98 ARG A C 1
ATOM 753 O O . ARG A 1 98 ? -13.324 -2.273 6.453 1.00 93.75 98 ARG A O 1
ATOM 760 N N . GLY A 1 99 ? -14.618 -3.266 4.901 1.00 92.06 99 GLY A N 1
ATOM 761 C CA . GLY A 1 99 ? -14.169 -2.444 3.777 1.00 92.06 99 GLY A CA 1
ATOM 762 C C . GLY A 1 99 ? -12.830 -2.901 3.196 1.00 92.06 99 GLY A C 1
ATOM 763 O O . GLY A 1 99 ? -12.388 -4.030 3.415 1.00 92.06 99 GLY A O 1
ATOM 764 N N . GLU A 1 100 ? -12.211 -2.022 2.414 1.00 94.81 100 GLU A N 1
ATOM 765 C CA . GLU A 1 100 ? -10.936 -2.288 1.748 1.00 94.81 100 GLU A CA 1
ATOM 766 C C . GLU A 1 100 ? -9.730 -1.961 2.652 1.00 94.81 100 GLU A C 1
ATOM 768 O O . GLU A 1 100 ? -9.819 -1.070 3.501 1.00 94.81 100 GLU A O 1
ATOM 773 N N . PRO A 1 101 ? -8.589 -2.659 2.486 1.00 96.31 101 PRO A N 1
ATOM 774 C CA . PRO A 1 101 ? -7.355 -2.327 3.183 1.00 96.31 101 PRO A CA 1
ATOM 775 C C . PRO A 1 101 ? -6.848 -0.946 2.760 1.00 96.31 101 PRO A C 1
ATOM 777 O O . PRO A 1 101 ? -6.779 -0.626 1.573 1.00 96.31 101 PRO A O 1
ATOM 780 N N . ALA A 1 102 ? -6.415 -0.150 3.732 1.00 97.00 102 ALA A N 1
ATOM 781 C CA . ALA A 1 102 ? -5.766 1.128 3.476 1.00 97.00 102 ALA A CA 1
ATOM 782 C C . ALA A 1 102 ? -4.269 0.913 3.226 1.00 97.00 102 ALA A C 1
ATOM 784 O O . ALA A 1 102 ? -3.581 0.336 4.066 1.00 97.00 102 ALA A O 1
ATOM 785 N N . LEU A 1 103 ? -3.731 1.402 2.108 1.00 97.88 103 LEU A N 1
ATOM 786 C CA . LEU A 1 103 ? -2.286 1.396 1.877 1.00 97.88 103 LEU A CA 1
ATOM 787 C C . LEU A 1 103 ? -1.628 2.500 2.716 1.00 97.88 103 LEU A C 1
ATOM 789 O O . LEU A 1 103 ? -1.825 3.684 2.452 1.00 97.88 103 LEU A O 1
ATOM 793 N N . LEU A 1 104 ? -0.844 2.115 3.723 1.00 98.12 104 LEU A N 1
ATOM 794 C CA . LEU A 1 104 ? -0.148 3.057 4.606 1.00 98.12 104 LEU A CA 1
ATOM 795 C C . LEU A 1 104 ? 1.279 3.317 4.122 1.00 98.12 104 LEU A C 1
ATOM 797 O O . LEU A 1 104 ? 1.735 4.458 4.132 1.00 98.12 104 LEU A O 1
ATOM 801 N N . ARG A 1 105 ? 1.969 2.276 3.650 1.00 98.00 105 ARG A N 1
ATOM 802 C CA . ARG A 1 105 ? 3.303 2.360 3.045 1.00 98.00 105 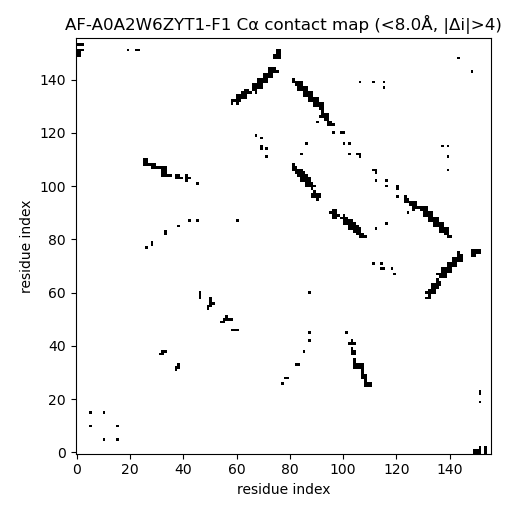ARG A CA 1
ATOM 803 C C . ARG A 1 105 ? 3.360 1.466 1.819 1.00 98.00 105 ARG A C 1
ATOM 805 O O . ARG A 1 105 ? 2.902 0.328 1.879 1.00 98.00 105 ARG A O 1
ATOM 812 N N . SER A 1 106 ? 3.907 1.996 0.733 1.00 97.75 106 SER A N 1
ATOM 813 C CA . SER A 1 106 ? 4.069 1.285 -0.534 1.00 97.75 106 SER A CA 1
ATOM 814 C C . SER A 1 106 ? 5.382 0.509 -0.549 1.00 97.75 106 SER A C 1
ATOM 816 O O . SER A 1 106 ? 6.363 0.935 0.059 1.00 97.75 106 SER A O 1
ATOM 818 N N . SER A 1 107 ? 5.427 -0.558 -1.344 1.00 96.69 107 SER A N 1
ATOM 819 C CA . SER A 1 107 ? 6.678 -1.205 -1.760 1.00 96.69 107 SER A CA 1
ATOM 820 C C . SER A 1 107 ? 7.537 -0.324 -2.677 1.00 96.69 107 SER A C 1
ATOM 822 O O . SER A 1 107 ? 8.671 -0.673 -2.998 1.00 96.69 107 SER A O 1
ATOM 824 N N . GLY A 1 108 ? 6.988 0.802 -3.134 1.00 96.06 108 GLY A N 1
ATOM 825 C CA . GLY A 1 108 ? 7.532 1.666 -4.171 1.00 96.06 108 GLY A CA 1
ATOM 826 C C . GLY A 1 108 ? 7.048 1.283 -5.567 1.00 96.06 108 GLY A C 1
ATOM 827 O O . GLY A 1 108 ? 7.209 2.078 -6.488 1.00 96.06 108 GLY A O 1
ATOM 828 N N . TYR A 1 109 ? 6.396 0.126 -5.729 1.00 95.00 109 TYR A N 1
ATOM 829 C CA . TYR A 1 109 ? 5.849 -0.341 -7.000 1.00 95.00 109 TYR A CA 1
ATOM 830 C C . TYR A 1 109 ? 4.346 -0.595 -6.894 1.00 95.00 109 TYR A C 1
ATOM 832 O O . TYR A 1 109 ? 3.896 -1.580 -6.310 1.00 95.00 109 TYR A O 1
ATOM 840 N N . GLY A 1 110 ? 3.544 0.227 -7.572 1.00 94.06 110 GLY A N 1
ATOM 841 C CA . GLY A 1 110 ? 2.083 0.119 -7.488 1.00 94.06 110 GLY A CA 1
ATOM 842 C C . GLY A 1 110 ? 1.516 -1.231 -7.957 1.00 94.06 110 GLY A C 1
ATOM 843 O O . GLY A 1 110 ? 0.437 -1.633 -7.527 1.00 94.06 110 GLY A O 1
ATOM 844 N N . VAL A 1 111 ? 2.214 -1.960 -8.836 1.00 92.44 111 VAL A N 1
ATOM 845 C CA . VAL A 1 111 ? 1.819 -3.327 -9.231 1.00 92.44 111 VAL A CA 1
ATOM 846 C C . VAL A 1 111 ? 1.967 -4.353 -8.116 1.00 92.44 111 VAL A C 1
ATOM 848 O O . VAL A 1 111 ? 1.113 -5.233 -8.003 1.00 92.44 111 VAL A O 1
ATOM 851 N N . LEU A 1 112 ? 3.031 -4.243 -7.323 1.00 94.81 112 LEU A N 1
ATOM 852 C CA . LEU A 1 112 ? 3.289 -5.118 -6.186 1.00 94.81 112 LEU A CA 1
ATOM 853 C C . LEU A 1 112 ? 2.257 -4.824 -5.096 1.00 94.81 112 LEU A C 1
ATOM 855 O O . LEU A 1 112 ? 1.592 -5.746 -4.630 1.00 94.81 112 LEU A O 1
ATOM 859 N N . ASP A 1 113 ? 2.021 -3.539 -4.815 1.00 96.31 113 ASP A N 1
ATOM 860 C CA . ASP A 1 113 ? 1.024 -3.096 -3.837 1.00 96.31 113 ASP A CA 1
ATOM 861 C C . ASP A 1 113 ? -0.372 -3.631 -4.160 1.00 96.31 113 ASP A C 1
ATOM 863 O O . ASP A 1 113 ? -1.031 -4.218 -3.307 1.00 96.31 113 ASP A O 1
ATOM 867 N N . ARG A 1 114 ? -0.825 -3.499 -5.415 1.00 94.69 114 ARG A N 1
ATOM 868 C CA . ARG A 1 114 ? -2.147 -4.005 -5.817 1.00 94.69 114 ARG A CA 1
ATOM 869 C C . ARG A 1 114 ? -2.278 -5.511 -5.628 1.00 94.69 114 ARG A C 1
ATOM 871 O O . ARG A 1 114 ? -3.324 -5.964 -5.172 1.00 94.69 114 ARG A O 1
ATOM 878 N N . LYS A 1 115 ? -1.244 -6.286 -5.973 1.00 94.06 115 LYS A N 1
ATOM 879 C CA . LYS A 1 115 ? -1.263 -7.738 -5.761 1.00 94.06 115 LYS A CA 1
ATOM 880 C C . LYS A 1 115 ? -1.332 -8.059 -4.265 1.00 94.06 115 LYS A C 1
ATOM 882 O O . LYS A 1 115 ? -2.180 -8.852 -3.866 1.00 94.06 115 LYS A O 1
ATOM 887 N N . ALA A 1 116 ? -0.496 -7.414 -3.453 1.00 95.31 116 ALA A N 1
ATOM 888 C CA . ALA A 1 116 ? -0.478 -7.604 -2.006 1.00 95.31 116 ALA A CA 1
ATOM 889 C C . ALA A 1 116 ? -1.845 -7.292 -1.374 1.00 95.31 116 ALA A C 1
ATOM 891 O O . ALA A 1 116 ? -2.365 -8.099 -0.607 1.00 95.31 116 ALA A O 1
ATOM 892 N N . LEU A 1 117 ? -2.472 -6.173 -1.759 1.00 96.19 117 LEU A N 1
ATOM 893 C CA . LEU A 1 117 ? -3.799 -5.768 -1.279 1.00 96.19 117 LEU A CA 1
ATOM 894 C C . LEU A 1 117 ? -4.902 -6.764 -1.685 1.00 96.19 117 LEU A C 1
ATOM 896 O O . LEU A 1 117 ? -5.801 -7.043 -0.897 1.00 96.19 117 LEU A O 1
ATOM 900 N N . GLN A 1 118 ? -4.828 -7.342 -2.886 1.00 94.19 118 GLN A N 1
ATOM 901 C CA . GLN A 1 118 ? -5.779 -8.370 -3.333 1.00 94.19 118 GLN A CA 1
ATOM 902 C C . GLN A 1 118 ? -5.610 -9.699 -2.586 1.00 94.19 118 GLN A C 1
ATOM 904 O O . GLN A 1 118 ? -6.588 -10.404 -2.333 1.00 94.19 118 GLN A O 1
ATOM 909 N N . GLU A 1 119 ? -4.375 -10.077 -2.260 1.00 94.12 119 GLU A N 1
ATOM 910 C CA . GLU A 1 119 ? -4.092 -11.328 -1.555 1.00 94.12 119 GLU A CA 1
ATOM 911 C C . GLU A 1 119 ? -4.412 -11.221 -0.063 1.00 94.12 119 GLU A C 1
ATOM 913 O O . GLU A 1 119 ? -5.057 -12.121 0.480 1.00 94.12 119 GLU A O 1
ATOM 918 N N . ILE A 1 120 ? -4.054 -10.105 0.581 1.00 95.12 120 ILE A N 1
ATOM 919 C CA . ILE A 1 120 ? -4.286 -9.902 2.017 1.00 95.12 120 ILE A CA 1
ATOM 920 C C . ILE A 1 120 ? -5.778 -9.871 2.363 1.00 95.12 120 ILE A C 1
ATOM 922 O O . ILE A 1 120 ? -6.168 -10.370 3.413 1.00 95.12 120 ILE A O 1
ATOM 926 N N . GLN A 1 121 ? -6.638 -9.393 1.457 1.00 93.69 121 GLN A N 1
ATOM 927 C CA . GLN A 1 121 ? -8.096 -9.409 1.636 1.00 93.69 121 GLN A CA 1
ATOM 928 C C . GLN A 1 121 ? -8.689 -10.818 1.810 1.00 93.69 121 GLN A C 1
ATOM 930 O O . GLN A 1 121 ? -9.805 -10.959 2.304 1.00 93.69 121 GLN A O 1
ATOM 935 N N . ARG A 1 122 ? -7.965 -11.878 1.427 1.00 92.44 122 ARG A N 1
ATOM 936 C CA . ARG A 1 122 ? -8.398 -13.271 1.641 1.00 92.44 122 ARG A CA 1
ATOM 937 C C . ARG A 1 122 ? -8.142 -13.757 3.065 1.00 92.44 122 ARG A C 1
ATOM 939 O O . ARG A 1 122 ? -8.662 -14.802 3.453 1.00 92.44 122 ARG A O 1
ATOM 946 N N . HIS A 1 123 ? -7.324 -13.037 3.830 1.00 93.00 123 HIS A N 1
ATOM 947 C CA . HIS A 1 123 ? -7.048 -13.359 5.220 1.00 93.00 123 HIS A CA 1
ATOM 948 C C . HIS A 1 123 ? -8.304 -13.183 6.080 1.00 93.00 123 HIS A C 1
ATOM 950 O O . HIS A 1 123 ? -9.077 -12.247 5.880 1.00 93.00 123 HIS A O 1
ATOM 956 N N . ARG A 1 124 ? -8.477 -14.060 7.072 1.00 94.00 124 ARG A N 1
ATOM 957 C CA . ARG A 1 124 ? -9.494 -13.926 8.116 1.00 94.00 124 ARG A CA 1
ATOM 958 C C . ARG A 1 124 ? -8.796 -13.777 9.459 1.00 94.00 124 ARG A C 1
ATOM 960 O O . ARG A 1 124 ? -7.928 -14.580 9.793 1.00 94.00 124 ARG A O 1
ATOM 967 N N . PHE A 1 125 ? -9.199 -12.766 10.213 1.00 95.44 125 PHE A N 1
ATOM 968 C CA . PHE A 1 125 ? -8.646 -12.485 11.530 1.00 95.44 125 PHE A CA 1
ATOM 969 C C . PHE A 1 125 ? -9.320 -13.355 12.591 1.00 95.44 125 PHE A C 1
ATOM 971 O O . PHE A 1 125 ? -10.398 -13.917 12.373 1.00 95.44 125 PHE A O 1
ATOM 978 N N . ALA A 1 126 ? -8.695 -13.446 13.763 1.00 94.00 126 ALA A N 1
ATOM 979 C CA . ALA A 1 126 ? -9.357 -14.011 14.928 1.00 94.00 126 ALA A CA 1
ATOM 980 C C . ALA A 1 126 ? -10.576 -13.153 15.306 1.00 94.00 126 ALA A C 1
ATOM 982 O O . ALA A 1 126 ? -10.520 -11.923 15.244 1.00 94.00 126 ALA A O 1
ATOM 983 N N . ALA A 1 127 ? -11.667 -13.811 15.700 1.00 95.69 127 ALA A N 1
ATOM 984 C CA . ALA A 1 127 ? -12.820 -13.123 16.263 1.00 95.69 127 ALA A CA 1
ATOM 985 C C . ALA A 1 127 ? -12.421 -12.405 17.562 1.00 95.69 127 ALA A C 1
ATOM 987 O O . ALA A 1 127 ? -11.588 -12.901 18.325 1.00 95.69 127 ALA A O 1
ATOM 988 N N . ALA A 1 128 ? -13.021 -11.247 17.809 1.00 93.06 128 ALA A N 1
ATOM 989 C CA . ALA A 1 128 ? -12.727 -10.415 18.967 1.00 93.06 128 ALA A CA 1
ATOM 990 C C . ALA A 1 128 ? -13.984 -9.677 19.434 1.00 93.06 128 ALA A C 1
ATOM 992 O O . ALA A 1 128 ? -14.976 -9.572 18.710 1.00 93.06 128 ALA A O 1
ATOM 993 N N . GLU A 1 129 ? -13.935 -9.131 20.646 1.00 90.69 129 GLU A N 1
ATOM 994 C CA . GLU A 1 129 ? -14.977 -8.218 21.101 1.00 90.69 129 GLU A CA 1
ATOM 995 C C . GLU A 1 129 ? -14.872 -6.888 20.347 1.00 90.69 129 GLU A C 1
ATOM 997 O O . GLU A 1 129 ? -13.848 -6.201 20.386 1.00 90.69 129 GLU A O 1
ATOM 1002 N N . GLY A 1 130 ? -15.958 -6.523 19.668 1.00 91.00 130 GLY A N 1
ATOM 1003 C CA . GLY A 1 130 ? -16.063 -5.255 18.958 1.00 91.00 130 GLY A CA 1
ATOM 1004 C C . GLY A 1 130 ? -15.232 -5.173 17.675 1.00 91.00 130 GLY A C 1
ATOM 1005 O O . GLY A 1 130 ? -14.686 -6.150 17.166 1.00 91.00 130 GLY A O 1
ATOM 1006 N N . ILE A 1 131 ? -15.204 -3.970 17.109 1.00 93.06 131 ILE A N 1
ATOM 1007 C CA . ILE A 1 131 ? -14.443 -3.661 15.896 1.00 93.06 131 ILE A CA 1
ATOM 1008 C C . ILE A 1 131 ? -12.978 -3.466 16.278 1.00 93.06 131 ILE A C 1
ATOM 1010 O O . ILE A 1 131 ? -12.673 -2.789 17.260 1.00 93.06 131 ILE A O 1
ATOM 1014 N N . ARG A 1 132 ? -12.072 -4.021 15.474 1.00 94.38 132 ARG A N 1
ATOM 1015 C CA . ARG A 1 132 ? -10.623 -3.886 15.662 1.00 94.38 132 ARG A CA 1
ATOM 1016 C C . ARG A 1 132 ? -9.996 -3.165 14.478 1.00 94.38 132 ARG A C 1
ATOM 1018 O O . ARG A 1 132 ? -10.490 -3.255 13.356 1.00 94.38 132 ARG A O 1
ATOM 1025 N N . ALA A 1 133 ? -8.893 -2.472 14.736 1.00 95.94 133 ALA A N 1
ATOM 1026 C CA . ALA A 1 133 ? -8.033 -1.911 13.706 1.00 95.94 133 ALA A CA 1
ATOM 1027 C C . ALA A 1 133 ? -6.627 -2.495 13.851 1.00 95.94 133 ALA A C 1
ATOM 1029 O O . ALA A 1 133 ? -6.104 -2.575 14.963 1.00 95.94 133 ALA A O 1
ATOM 1030 N N . TYR A 1 134 ? -6.014 -2.875 12.734 1.00 97.00 134 TYR A N 1
ATOM 1031 C CA . TYR A 1 134 ? -4.663 -3.421 12.705 1.00 97.00 134 TYR A CA 1
ATOM 1032 C C . TYR A 1 134 ? -3.784 -2.695 11.698 1.00 97.00 134 TYR A C 1
ATOM 1034 O O . TYR A 1 134 ? -4.252 -2.283 10.639 1.00 97.00 134 TYR A O 1
ATOM 1042 N N . VAL A 1 135 ? -2.497 -2.610 12.011 1.00 97.62 135 VAL A N 1
ATOM 1043 C CA . VAL A 1 135 ? -1.440 -2.386 11.027 1.00 97.62 135 VAL A CA 1
ATOM 1044 C C . VAL A 1 135 ? -0.778 -3.728 10.752 1.00 97.62 135 VAL A C 1
ATOM 1046 O O . VAL A 1 135 ? -0.332 -4.408 11.677 1.00 97.62 135 VAL A O 1
ATOM 1049 N N . LEU A 1 136 ? -0.738 -4.102 9.480 1.00 97.25 136 LEU A N 1
ATOM 1050 C CA . LEU A 1 136 ? -0.117 -5.324 8.980 1.00 97.25 136 LEU A CA 1
ATOM 1051 C C . LEU A 1 136 ? 1.125 -4.944 8.173 1.00 97.25 136 LEU A C 1
ATOM 1053 O O . LEU A 1 136 ? 1.123 -3.920 7.482 1.00 97.25 136 LEU A O 1
ATOM 1057 N N . THR A 1 137 ? 2.153 -5.783 8.229 1.00 96.75 137 THR A N 1
ATOM 1058 C CA . THR A 1 137 ? 3.319 -5.702 7.343 1.00 96.75 137 THR A CA 1
ATOM 1059 C C . THR A 1 137 ? 3.256 -6.860 6.358 1.00 96.75 137 THR A C 1
ATOM 1061 O O . THR A 1 137 ? 2.977 -7.989 6.757 1.00 96.75 137 THR A O 1
ATOM 1064 N N . ILE A 1 138 ? 3.475 -6.569 5.078 1.00 96.44 138 ILE A N 1
ATOM 1065 C CA . ILE A 1 138 ? 3.538 -7.562 4.009 1.00 96.44 138 ILE A CA 1
ATOM 1066 C C . ILE A 1 138 ? 4.912 -7.467 3.355 1.00 96.44 138 ILE A C 1
ATOM 1068 O O . ILE A 1 138 ? 5.254 -6.450 2.738 1.00 96.44 138 ILE A O 1
ATOM 1072 N N . ASP A 1 139 ? 5.661 -8.556 3.441 1.00 93.31 139 ASP A N 1
ATOM 1073 C CA . ASP A 1 139 ? 6.933 -8.709 2.755 1.00 93.31 139 ASP A CA 1
ATOM 1074 C C . ASP A 1 139 ? 6.675 -9.064 1.296 1.00 93.31 139 ASP A C 1
ATOM 1076 O O . ASP A 1 139 ? 5.972 -10.025 0.972 1.00 93.31 139 ASP A O 1
ATOM 1080 N N . THR A 1 140 ? 7.237 -8.277 0.385 1.00 90.31 140 THR A N 1
ATOM 1081 C CA . THR A 1 140 ? 7.077 -8.522 -1.046 1.00 90.31 140 THR A CA 1
ATOM 1082 C C . THR A 1 140 ? 8.397 -8.920 -1.664 1.00 90.31 140 THR A C 1
ATOM 1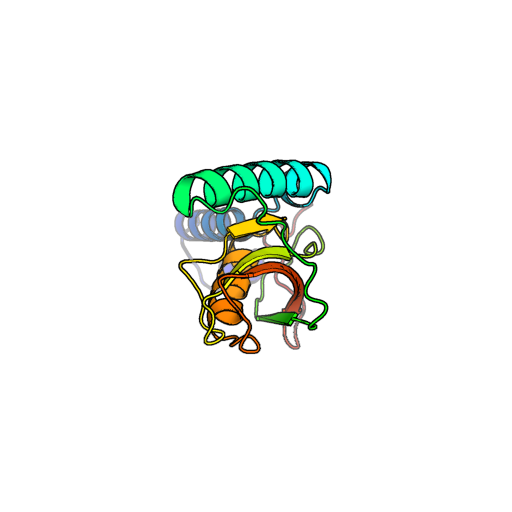084 O O . THR A 1 140 ? 9.399 -8.222 -1.540 1.00 90.31 140 THR A O 1
ATOM 1087 N N . SER A 1 141 ? 8.371 -10.027 -2.394 1.00 89.94 141 SER A N 1
ATOM 1088 C CA . SER A 1 141 ? 9.492 -10.479 -3.205 1.00 89.94 141 SER A CA 1
ATOM 1089 C C . SER A 1 141 ? 9.073 -10.618 -4.662 1.00 89.94 141 SER A C 1
ATOM 1091 O O . SER A 1 141 ? 7.889 -10.724 -5.001 1.00 89.94 141 SER A O 1
ATOM 1093 N N . VAL A 1 142 ? 10.068 -10.593 -5.540 1.00 92.31 142 VAL A N 1
ATOM 1094 C CA . VAL A 1 142 ? 9.876 -10.784 -6.971 1.00 92.31 142 VAL A CA 1
ATOM 1095 C C . VAL A 1 142 ? 10.520 -12.089 -7.390 1.00 92.31 142 VAL A C 1
ATOM 1097 O O . VAL A 1 142 ? 11.693 -12.322 -7.108 1.00 92.31 142 VAL A O 1
ATOM 1100 N N . ASP A 1 143 ? 9.756 -12.902 -8.110 1.00 93.38 143 ASP A N 1
ATOM 1101 C CA . ASP A 1 143 ? 10.271 -14.083 -8.787 1.00 93.38 143 ASP A CA 1
ATOM 1102 C C . ASP A 1 143 ? 10.529 -13.750 -10.259 1.00 93.38 143 ASP A C 1
ATOM 1104 O O . ASP A 1 143 ? 9.597 -13.499 -11.031 1.00 93.38 143 ASP A O 1
ATOM 1108 N N . TYR A 1 144 ? 11.809 -13.732 -10.638 1.00 91.69 144 TYR A N 1
ATOM 1109 C CA . TYR A 1 144 ? 12.228 -13.510 -12.019 1.00 91.69 144 TYR A CA 1
ATOM 1110 C C . TYR A 1 144 ? 12.182 -14.778 -12.881 1.00 91.69 144 TY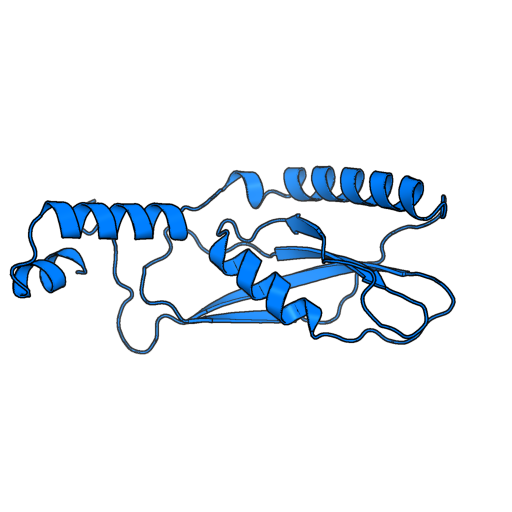R A C 1
ATOM 1112 O O . TYR A 1 144 ? 12.302 -14.680 -14.105 1.00 91.69 144 TYR A O 1
ATOM 1120 N N . GLY A 1 145 ? 11.966 -15.955 -12.294 1.00 90.69 145 GLY A N 1
ATOM 1121 C CA . GLY A 1 145 ? 12.112 -17.256 -12.940 1.00 90.69 145 GLY A CA 1
ATOM 1122 C C . GLY A 1 145 ? 13.570 -17.608 -13.264 1.00 90.69 145 GLY A C 1
ATOM 1123 O O . GLY A 1 145 ? 14.502 -16.883 -12.928 1.00 90.69 145 GLY A O 1
ATOM 1124 N N . ASP A 1 146 ? 13.775 -18.706 -13.996 1.00 89.94 146 ASP A N 1
ATOM 1125 C CA . ASP A 1 146 ? 15.104 -19.325 -14.191 1.00 89.94 146 ASP A CA 1
ATOM 1126 C C . ASP A 1 146 ? 16.059 -18.569 -15.132 1.00 89.94 146 ASP A C 1
ATOM 1128 O O . ASP A 1 146 ? 17.184 -19.000 -15.386 1.00 89.94 146 ASP A O 1
ATOM 1132 N N . ARG A 1 147 ? 15.611 -17.461 -15.725 1.00 85.94 147 ARG A N 1
ATOM 1133 C CA . ARG A 1 147 ? 16.413 -16.658 -16.660 1.00 85.94 147 ARG A CA 1
ATOM 1134 C C . ARG A 1 147 ? 16.682 -15.284 -16.054 1.00 85.94 147 ARG A C 1
ATOM 1136 O O . ARG A 1 147 ? 15.815 -14.784 -15.340 1.00 85.94 147 ARG A O 1
ATOM 1143 N N . PRO A 1 148 ? 17.775 -14.598 -16.431 1.00 84.62 148 PRO A N 1
ATOM 1144 C CA . PRO A 1 148 ? 17.988 -13.207 -16.038 1.00 84.62 148 PRO A CA 1
ATOM 1145 C C . PRO A 1 148 ? 16.759 -12.344 -16.334 1.00 84.62 148 PRO A C 1
ATOM 1147 O O . PRO A 1 148 ? 16.079 -12.563 -17.347 1.00 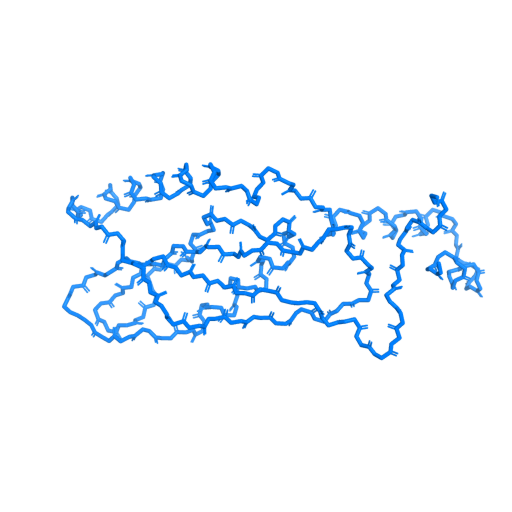84.62 148 PRO A O 1
ATOM 1150 N N . CYS A 1 149 ? 16.458 -11.392 -15.451 1.00 87.62 149 CYS A N 1
ATOM 1151 C CA . CYS A 1 149 ? 15.401 -10.423 -15.700 1.00 87.62 149 CYS A CA 1
ATOM 1152 C C . CYS A 1 149 ? 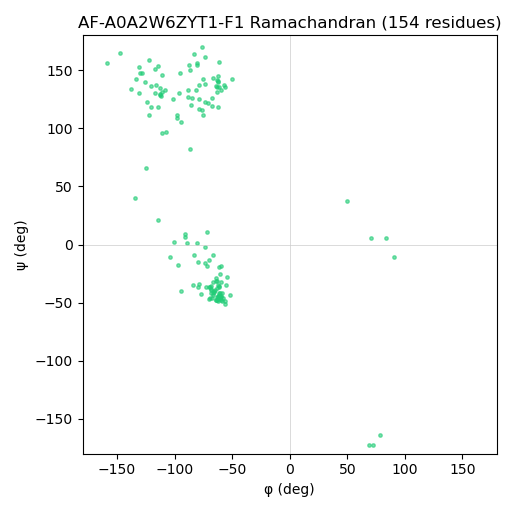15.720 -9.588 -16.953 1.00 87.62 149 CYS A C 1
ATOM 1154 O O . CYS A 1 149 ? 16.855 -9.484 -17.419 1.00 87.62 149 CYS A O 1
ATOM 1156 N N . LEU A 1 150 ? 14.677 -9.033 -17.550 1.00 85.00 150 LEU A N 1
ATOM 1157 C CA . LEU A 1 150 ? 14.710 -8.267 -18.777 1.00 85.00 150 LEU A CA 1
ATOM 1158 C C . LEU A 1 150 ? 14.819 -6.796 -18.406 1.00 85.00 150 LEU A C 1
ATOM 1160 O O . LEU A 1 150 ? 13.845 -6.187 -17.968 1.00 85.00 150 LEU A O 1
ATOM 1164 N N . ASP A 1 151 ? 16.007 -6.241 -18.601 1.00 79.19 151 ASP A N 1
ATOM 1165 C CA . ASP A 1 151 ? 16.236 -4.813 -18.441 1.00 79.19 151 ASP A CA 1
ATOM 1166 C C . ASP A 1 151 ? 15.488 -4.032 -19.544 1.00 79.19 151 ASP A C 1
ATOM 1168 O O . ASP A 1 151 ? 15.751 -4.273 -20.740 1.00 79.19 151 ASP A O 1
AT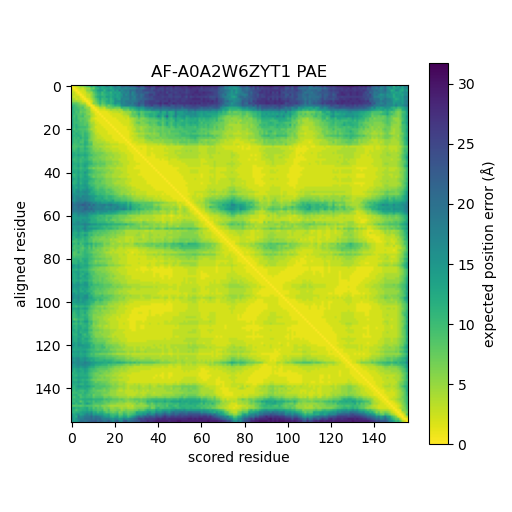OM 1172 N N . PRO A 1 152 ? 14.536 -3.150 -19.172 1.00 67.69 152 PRO A N 1
ATOM 1173 C CA . PRO A 1 152 ? 13.839 -2.296 -20.123 1.00 67.69 152 PRO A CA 1
ATOM 1174 C C . PRO A 1 152 ? 14.736 -1.178 -20.688 1.00 67.69 152 PRO A C 1
ATOM 1176 O O . PRO A 1 152 ? 14.429 -0.686 -21.772 1.00 67.69 152 PRO A O 1
ATOM 1179 N N . ASN A 1 153 ? 15.861 -0.843 -20.037 1.00 61.94 153 ASN A N 1
ATOM 1180 C CA . ASN A 1 153 ? 16.813 0.207 -20.425 1.00 61.94 153 ASN A CA 1
ATOM 1181 C C . ASN A 1 153 ? 18.258 -0.338 -20.574 1.00 61.94 153 ASN A C 1
ATOM 1183 O O . ASN A 1 153 ? 19.160 0.079 -19.852 1.00 61.94 153 ASN A O 1
ATOM 1187 N N . PRO A 1 154 ? 18.536 -1.217 -21.554 1.00 51.34 154 PRO A N 1
ATOM 1188 C CA . PRO A 1 154 ? 19.794 -1.971 -21.641 1.00 51.34 154 PRO A CA 1
ATOM 1189 C C . PRO A 1 154 ? 21.050 -1.165 -22.039 1.00 51.34 154 PRO A C 1
ATOM 1191 O O . PRO A 1 154 ? 22.052 -1.778 -22.398 1.00 51.34 154 PRO A O 1
ATOM 1194 N N . ALA A 1 155 ? 20.990 0.168 -22.068 1.00 43.84 155 ALA A N 1
ATOM 1195 C CA . ALA A 1 155 ? 22.039 1.046 -22.596 1.00 43.84 155 ALA A CA 1
ATOM 1196 C C . ALA A 1 155 ? 22.348 2.237 -21.666 1.00 43.84 155 ALA A C 1
ATOM 1198 O O . ALA A 1 155 ? 22.537 3.355 -22.147 1.00 43.84 155 ALA A O 1
ATOM 1199 N N . SER A 1 156 ? 22.370 1.990 -20.352 1.00 44.09 156 SER A N 1
ATOM 1200 C CA . SER A 1 156 ? 23.027 2.887 -19.385 1.00 44.09 156 SER A CA 1
ATOM 1201 C C . SER A 1 156 ? 24.479 2.464 -19.203 1.00 44.09 156 SER A C 1
ATOM 1203 O O . SER A 1 156 ? 24.697 1.235 -19.104 1.00 44.09 156 SER A O 1
#

Mean predicted aligned error: 6.44 Å

Sequence (156 aa):
QLLAYVAAINLPQARVDRAAESIQNRFGFNAAAVTRDTFNANQNQWVSTLRQETGLADLSPEINRAEFSTVYPQRVCLTDSPGEINVGAVVNPDGSWRGEPALLRSSGYGVLDRKALQEIQRHRFAAAEGIRAYVLTIDTSVDYGDRPCLDPNPAS

Foldseek 3Di:
DVVVVVVVVPDDVVVLVVVLVVVCVQQPFDPVQQDPVLLVVQQVVVVVVCCVVVVCVPADADADPDAAEDEAEDQADHPDFFHKWKWKFKAALQQATDDFIHTSGGSRGVNQVVVSRVVCNVDGGDHDPGMHMYIYIYHYHYDNPPDHGDYSCPDD

Solvent-accessible surface area (backbone atoms only — not comparable to full-atom values): 8808 Å² total; per-residue (Å²): 86,45,66,64,58,47,61,76,65,74,61,58,64,77,58,53,53,54,50,51,51,54,46,47,73,51,60,46,75,36,75,70,43,49,33,70,65,42,24,53,52,39,45,53,52,50,53,53,52,48,28,70,75,68,66,43,78,83,72,63,67,40,81,47,83,66,88,40,74,45,74,48,79,46,51,63,54,68,92,63,82,62,35,62,26,29,33,39,40,40,28,40,35,80,11,42,72,52,76,78,71,42,81,28,22,34,24,23,30,67,59,58,43,53,52,48,58,62,56,56,69,73,59,71,52,76,61,48,90,54,74,47,41,31,38,38,53,35,46,56,48,74,41,47,67,101,50,84,51,32,38,90,69,75,82,121

Nearest PDB structures (foldseek):
  3mc0-assembly2_D  TM=4.181E-01  e=5.591E-01  Staphylococcus aureus
  3owe-assembly8_P  TM=4.105E-01  e=5.591E-01  Staphylococcus aureus
  3owe-assembly4_H  TM=3.641E-01  e=2.565E-01  Staphylococcus aureus
  1xxg-assembly1_A  TM=4.101E-01  e=6.794E-01  Staphylococcus aureus
  6hdd-assembly1_F  TM=2.219E-01  e=3.676E+00  Pseudomonas phage OBP

Radius of gyration: 19.4 Å; Cα contacts (8 Å, |Δi|>4): 257; chains: 1; bounding box: 41×30×58 Å

pLDDT: mean 88.13, std 12.0, range [43.84, 98.12]